Protein AF-A0A2S8PLJ9-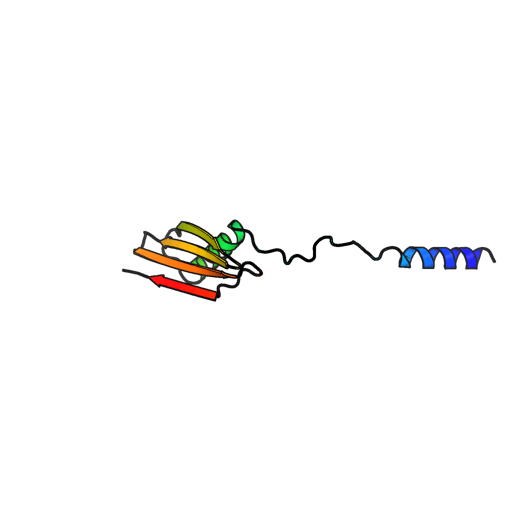F1 (afdb_monomer)

Radius of gyration: 24.96 Å; Cα contacts (8 Å, |Δi|>4): 133; chains: 1; bounding box: 32×28×82 Å

Structure (mmCIF, N/CA/C/O backbone):
data_AF-A0A2S8PLJ9-F1
#
_entry.id   AF-A0A2S8PLJ9-F1
#
loop_
_atom_site.group_PDB
_atom_site.id
_atom_site.type_symbol
_atom_site.label_atom_id
_atom_site.label_alt_id
_atom_site.label_comp_id
_atom_site.label_asym_id
_atom_site.label_entity_id
_atom_site.label_seq_id
_atom_site.pdbx_PDB_ins_code
_atom_site.Cartn_x
_atom_site.Cartn_y
_atom_site.Cartn_z
_atom_site.occupancy
_atom_site.B_iso_or_equiv
_atom_site.auth_seq_id
_atom_site.auth_comp_id
_atom_site.auth_asym_id
_atom_site.auth_atom_id
_atom_site.pdbx_PDB_model_num
ATOM 1 N N . MET A 1 1 ? -13.911 15.474 66.927 1.00 56.31 1 MET A N 1
ATOM 2 C CA . MET A 1 1 ? -14.905 15.416 65.829 1.00 56.31 1 MET A CA 1
ATOM 3 C C . MET A 1 1 ? -14.373 16.020 64.526 1.00 56.31 1 MET A C 1
ATOM 5 O O . MET A 1 1 ? -14.424 15.336 63.517 1.00 56.31 1 MET A O 1
ATOM 9 N N . ILE A 1 2 ? -13.756 17.212 64.544 1.00 59.31 2 ILE A N 1
ATOM 10 C CA . ILE A 1 2 ? -13.204 17.892 63.345 1.00 59.31 2 ILE A CA 1
ATOM 11 C C . ILE A 1 2 ? -12.141 17.060 62.589 1.00 59.31 2 ILE A C 1
ATOM 13 O O . ILE A 1 2 ? -12.158 17.014 61.364 1.00 59.31 2 ILE A O 1
ATOM 17 N N . LYS A 1 3 ? -11.258 16.340 63.302 1.00 54.84 3 LYS A N 1
ATOM 18 C CA . LYS A 1 3 ? -10.219 15.478 62.692 1.00 54.84 3 LYS A CA 1
ATOM 19 C C . LYS A 1 3 ? -10.789 14.357 61.810 1.00 54.84 3 LYS A C 1
ATOM 21 O O . LYS A 1 3 ? -10.256 14.107 60.739 1.00 54.84 3 LYS A O 1
ATOM 26 N N . TYR A 1 4 ? -11.880 13.718 62.237 1.00 61.19 4 TYR A N 1
ATOM 27 C CA . TYR A 1 4 ? -12.520 12.641 61.472 1.00 61.19 4 TYR A CA 1
ATOM 28 C C . TYR A 1 4 ? -13.339 13.180 60.292 1.00 61.19 4 TYR A C 1
ATOM 30 O O . TYR A 1 4 ? -13.389 12.545 59.244 1.00 61.19 4 TYR A O 1
ATOM 38 N N . ALA A 1 5 ? -13.906 14.384 60.430 1.00 60.12 5 ALA A N 1
ATOM 39 C CA . ALA A 1 5 ? -14.602 15.068 59.342 1.00 60.12 5 ALA A CA 1
ATOM 40 C C . ALA A 1 5 ? -13.652 15.436 58.187 1.00 60.12 5 ALA A C 1
ATOM 42 O O . ALA A 1 5 ? -14.007 15.269 57.025 1.00 60.12 5 ALA A O 1
ATOM 43 N N . MET A 1 6 ? -12.423 15.864 58.498 1.00 61.34 6 MET A N 1
ATOM 44 C CA . MET A 1 6 ? -11.416 16.176 57.476 1.00 61.34 6 MET A CA 1
ATOM 45 C C . MET A 1 6 ? -10.936 14.923 56.722 1.00 61.34 6 MET A C 1
ATOM 47 O O . MET A 1 6 ? -10.751 14.973 55.510 1.00 61.34 6 MET A O 1
ATOM 51 N N . ILE A 1 7 ? -10.792 13.789 57.419 1.00 64.06 7 ILE A N 1
ATOM 52 C CA . ILE A 1 7 ? -10.389 12.506 56.812 1.00 64.06 7 ILE A CA 1
ATOM 53 C C . ILE A 1 7 ? -11.471 11.981 55.857 1.00 64.06 7 ILE A C 1
ATOM 55 O O . ILE A 1 7 ? -11.148 11.516 54.767 1.00 64.06 7 ILE A O 1
ATOM 59 N N . MET A 1 8 ? -12.751 12.107 56.222 1.00 62.00 8 MET A N 1
ATOM 60 C CA . MET A 1 8 ? -13.859 11.712 55.341 1.00 62.00 8 MET A CA 1
ATOM 61 C C . MET A 1 8 ? -13.947 12.595 54.087 1.00 62.00 8 MET A C 1
ATOM 63 O O . MET A 1 8 ? -14.200 12.079 53.003 1.00 62.00 8 MET A O 1
ATOM 67 N N . LEU A 1 9 ? -13.669 13.898 54.207 1.00 62.66 9 LEU A N 1
ATOM 68 C CA . LEU A 1 9 ? -13.672 14.830 53.074 1.00 62.66 9 LEU A CA 1
ATOM 69 C C . LEU A 1 9 ? -12.571 14.505 52.044 1.00 62.66 9 LEU A C 1
ATOM 71 O O . LEU A 1 9 ? -12.813 14.564 50.839 1.00 62.66 9 LEU A O 1
ATOM 75 N N . LEU A 1 10 ? -11.388 14.094 52.512 1.00 61.03 10 LEU A N 1
ATOM 76 C CA . LEU A 1 10 ? -10.269 13.659 51.665 1.00 61.03 10 LEU A CA 1
ATOM 77 C C . LEU A 1 10 ? -10.529 12.322 50.949 1.00 61.03 10 LEU A C 1
ATOM 79 O O . LEU A 1 10 ? -10.030 12.124 49.845 1.00 61.03 10 LEU A O 1
ATOM 83 N N . LEU A 1 11 ? -11.327 11.419 51.532 1.00 59.97 11 LEU A N 1
ATOM 84 C CA . LEU A 1 11 ? -11.711 10.167 50.865 1.00 59.97 11 LEU A CA 1
ATOM 85 C C . LEU A 1 11 ? -12.721 10.391 49.730 1.00 59.97 11 LEU A C 1
ATOM 87 O O . LEU A 1 11 ? -12.699 9.670 48.736 1.00 59.97 11 LEU A O 1
ATOM 91 N N . THR A 1 12 ? -13.599 11.389 49.859 1.00 61.16 12 THR A N 1
ATOM 92 C CA . THR A 1 12 ? -14.651 11.643 48.860 1.00 61.16 12 THR A CA 1
ATOM 93 C C . THR A 1 12 ? -14.139 12.279 47.567 1.00 61.16 12 THR A C 1
ATOM 95 O O . THR A 1 12 ? -14.717 12.040 46.510 1.00 61.16 12 THR A O 1
ATOM 98 N N . THR A 1 13 ? -13.039 13.039 47.605 1.00 61.75 13 THR A N 1
ATOM 99 C CA . THR A 1 13 ? -12.471 13.679 46.403 1.00 61.75 13 THR A CA 1
ATOM 100 C C . THR A 1 13 ? -11.689 12.706 45.518 1.00 61.75 13 THR A C 1
ATOM 102 O O . THR A 1 13 ? -11.633 12.904 44.308 1.00 61.75 13 THR A O 1
ATOM 105 N N . ALA A 1 14 ? -11.152 11.619 46.084 1.00 60.47 14 ALA A N 1
ATOM 106 C CA . ALA A 1 14 ? -10.440 10.578 45.337 1.00 60.47 14 ALA A CA 1
ATOM 107 C C . ALA A 1 14 ? -11.365 9.687 44.483 1.00 60.47 14 ALA A C 1
ATOM 109 O O . ALA A 1 14 ? -10.902 9.032 43.555 1.00 60.47 14 ALA A O 1
ATOM 110 N N . LEU A 1 15 ? -12.672 9.668 44.770 1.00 58.84 15 LEU A N 1
ATOM 111 C CA . LEU A 1 15 ? -13.660 8.887 44.014 1.00 58.84 15 LEU A CA 1
ATOM 112 C C . LEU A 1 15 ? -14.243 9.647 42.810 1.00 58.84 15 LEU A C 1
ATOM 114 O O . LEU A 1 15 ? -14.954 9.054 42.005 1.00 58.84 15 LEU A O 1
ATOM 118 N N . LEU A 1 16 ? -13.949 10.946 42.677 1.00 58.22 16 LEU A N 1
ATOM 119 C CA . LEU A 1 16 ? -14.476 11.810 41.612 1.00 58.22 16 LEU A CA 1
ATOM 120 C C . LEU A 1 16 ? -13.496 12.014 40.443 1.00 58.22 16 LEU A C 1
ATOM 122 O O . LEU A 1 16 ? -13.858 12.654 39.462 1.00 58.22 16 LEU A O 1
ATOM 126 N N . SER A 1 17 ? -12.279 11.460 40.496 1.00 59.91 17 SER A N 1
ATOM 127 C CA . SER A 1 17 ? -11.281 11.575 39.417 1.00 59.91 17 SER A CA 1
ATOM 128 C C . SER A 1 17 ? -11.401 10.483 38.342 1.00 59.91 17 SER A C 1
ATOM 130 O O . SER A 1 17 ? -10.415 10.145 37.694 1.00 59.91 17 SER A O 1
ATOM 132 N N . GLY A 1 18 ? -12.583 9.885 38.177 1.00 62.03 18 GLY A N 1
ATOM 133 C CA . GLY A 1 18 ? -12.800 8.736 37.299 1.00 62.03 18 GLY A CA 1
ATOM 134 C C . GLY A 1 18 ? -13.941 8.957 36.318 1.00 62.03 18 GLY A C 1
ATOM 135 O O . GLY A 1 18 ? -15.040 8.481 36.566 1.00 62.03 18 GLY A O 1
ATOM 136 N N . CYS A 1 19 ? -13.672 9.675 35.229 1.00 60.59 19 CYS A N 1
ATOM 137 C CA . CYS A 1 19 ? -14.251 9.471 33.895 1.00 60.59 19 CYS A CA 1
ATOM 138 C C . CYS A 1 19 ? -13.674 10.552 32.977 1.00 60.59 19 CYS A C 1
ATOM 140 O O . CYS A 1 19 ? -14.285 11.600 32.775 1.00 60.59 19 CYS A O 1
ATOM 142 N N . GLU A 1 20 ? -12.494 10.304 32.408 1.00 59.22 20 GLU A N 1
ATOM 143 C CA . GLU A 1 20 ? -12.215 10.897 31.104 1.00 59.22 20 GLU A CA 1
ATOM 144 C C . GLU A 1 20 ? -13.170 10.202 30.135 1.00 59.22 20 GLU A C 1
ATOM 146 O O . GLU A 1 20 ? -13.030 9.019 29.826 1.00 59.22 20 GLU A O 1
ATOM 151 N N . HIS A 1 21 ? -14.236 10.910 29.773 1.00 51.84 21 HIS A N 1
ATOM 152 C CA . HIS A 1 21 ? -15.128 10.509 28.704 1.00 51.84 21 HIS A CA 1
ATOM 153 C C . HIS A 1 21 ? -14.292 10.542 27.425 1.00 51.84 21 HIS A C 1
ATOM 155 O O . HIS A 1 21 ? -14.111 11.599 26.829 1.00 51.84 21 HIS A O 1
ATOM 161 N N . SER A 1 22 ? -13.705 9.406 27.048 1.00 57.69 22 SER A N 1
ATOM 162 C CA . SER A 1 22 ? -13.200 9.221 25.695 1.00 57.69 22 SER A CA 1
ATOM 163 C C . SER A 1 22 ? -14.425 9.222 24.788 1.00 57.69 22 SER A C 1
ATOM 165 O O . SER A 1 22 ? -15.102 8.202 24.632 1.00 57.69 22 SER A O 1
ATOM 167 N N . GLU A 1 23 ? -14.763 10.411 24.302 1.00 54.66 23 GLU A N 1
ATOM 168 C CA . GLU A 1 23 ? -15.662 10.606 23.178 1.00 54.66 23 GLU A CA 1
ATOM 169 C C . GLU A 1 23 ? -15.236 9.671 22.031 1.00 54.66 23 GLU A C 1
ATOM 171 O O . GLU A 1 23 ? -14.050 9.465 21.777 1.00 54.66 23 GLU A O 1
ATOM 176 N N . ASP A 1 24 ? -16.237 9.088 21.373 1.00 47.12 24 ASP A N 1
ATOM 177 C CA . ASP A 1 24 ? -16.156 8.284 20.152 1.00 47.12 24 ASP A CA 1
ATOM 178 C C . ASP A 1 24 ? -15.615 6.849 20.250 1.00 47.12 24 ASP A C 1
ATOM 180 O O . ASP A 1 24 ? -14.506 6.498 19.859 1.00 47.12 24 ASP A O 1
ATOM 184 N N . THR A 1 25 ? -16.532 5.937 20.585 1.00 49.72 25 THR A N 1
ATOM 185 C CA . THR A 1 25 ? -16.471 4.518 20.192 1.00 49.72 25 THR A CA 1
ATOM 186 C C . THR A 1 25 ? -16.768 4.356 18.689 1.00 49.72 25 THR A C 1
ATOM 188 O O . THR A 1 25 ? -17.694 3.651 18.288 1.00 49.72 25 THR A O 1
ATOM 191 N N . LYS A 1 26 ? -15.997 5.022 17.826 1.00 56.81 26 LYS A N 1
ATOM 192 C CA . LYS A 1 26 ? -15.747 4.525 16.469 1.00 56.81 26 LYS A CA 1
ATOM 193 C C . LYS A 1 26 ? -14.342 3.937 16.489 1.00 56.81 26 LYS A C 1
ATOM 195 O O . LYS A 1 26 ? -13.436 4.633 16.941 1.00 56.81 26 LYS A O 1
ATOM 200 N N . PRO A 1 27 ? -14.127 2.684 16.047 1.00 61.91 27 PRO A N 1
ATOM 201 C CA . PRO A 1 27 ? -12.764 2.216 15.852 1.00 61.91 27 PRO A CA 1
ATOM 202 C C . PRO A 1 27 ? -12.082 3.209 14.912 1.00 61.91 27 PRO A C 1
ATOM 204 O O . PRO A 1 27 ? -12.607 3.499 13.835 1.00 61.91 27 PRO A O 1
ATOM 207 N N . ALA A 1 28 ? -10.981 3.802 15.372 1.00 77.94 28 ALA A N 1
ATOM 208 C CA . ALA A 1 28 ? -10.176 4.676 14.543 1.00 77.94 28 ALA A CA 1
ATOM 209 C C . ALA A 1 28 ? -9.668 3.828 13.373 1.00 77.94 28 ALA A C 1
ATOM 211 O O . ALA A 1 28 ? -8.810 2.969 13.566 1.00 77.94 28 ALA A O 1
ATOM 212 N N . ILE A 1 29 ? -10.265 4.009 12.193 1.00 91.00 29 ILE A N 1
ATOM 213 C CA . ILE A 1 29 ? -9.731 3.422 10.969 1.00 91.00 29 ILE A CA 1
ATOM 214 C C . ILE A 1 29 ? -8.423 4.136 10.637 1.00 91.00 29 ILE A C 1
ATOM 216 O O . ILE A 1 29 ? -8.259 5.324 10.935 1.00 91.00 29 ILE A O 1
ATOM 220 N N . ILE A 1 30 ? -7.482 3.412 10.053 1.00 95.75 30 ILE A N 1
ATOM 221 C CA . 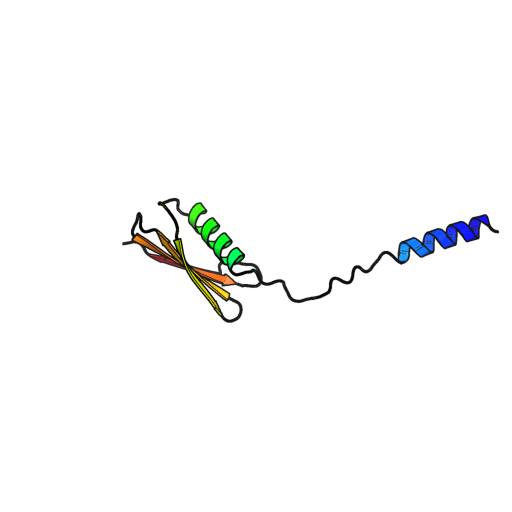ILE A 1 30 ? -6.207 3.973 9.631 1.00 95.75 30 ILE A CA 1
ATOM 222 C C . ILE A 1 30 ? -6.430 5.029 8.544 1.00 95.75 30 ILE A C 1
ATOM 224 O O . ILE A 1 30 ? -7.382 4.945 7.770 1.00 95.75 30 ILE A O 1
ATOM 228 N N . SER A 1 31 ? -5.540 6.012 8.465 1.00 96.44 31 SER A N 1
ATOM 229 C CA . SER A 1 31 ? -5.533 6.975 7.366 1.00 96.44 31 SER A CA 1
ATOM 230 C C . SER A 1 31 ? -4.936 6.378 6.085 1.00 96.44 31 SER A C 1
ATOM 232 O O . SER A 1 31 ? -4.260 5.345 6.105 1.00 96.44 31 SER A O 1
ATOM 234 N N . GLU A 1 32 ? -5.129 7.070 4.960 1.00 97.44 32 GLU A N 1
ATOM 235 C CA . GLU A 1 32 ? -4.502 6.716 3.682 1.00 97.44 32 GLU A CA 1
ATOM 236 C C . GLU A 1 32 ? -2.968 6.684 3.798 1.00 97.44 32 GLU A C 1
ATOM 238 O O . GLU A 1 32 ? -2.312 5.756 3.323 1.00 97.44 32 GLU A O 1
ATOM 243 N N . GLU A 1 33 ? -2.387 7.653 4.510 1.00 98.06 33 GLU A N 1
ATOM 244 C CA . GLU A 1 33 ? -0.945 7.731 4.750 1.00 98.06 33 GLU A CA 1
ATOM 245 C C . GLU A 1 33 ? -0.447 6.551 5.586 1.00 98.06 33 GLU A C 1
ATOM 247 O O . GLU A 1 33 ? 0.631 6.019 5.320 1.00 98.06 33 GLU A O 1
ATOM 252 N N . GLN A 1 34 ? -1.229 6.108 6.575 1.00 98.19 34 GLN A N 1
ATOM 253 C CA . GLN A 1 34 ? -0.899 4.918 7.358 1.00 98.19 34 GLN A CA 1
ATOM 254 C C . GLN A 1 34 ? -0.949 3.653 6.491 1.00 98.19 34 GLN A C 1
ATOM 256 O O . GLN A 1 34 ? -0.030 2.838 6.569 1.00 98.19 34 GLN A O 1
ATOM 261 N N . ALA A 1 35 ? -1.951 3.507 5.616 1.00 98.38 35 ALA A N 1
ATOM 262 C CA . ALA A 1 35 ? -2.024 2.387 4.673 1.00 98.38 35 ALA A CA 1
ATOM 263 C C . ALA A 1 35 ? -0.807 2.352 3.728 1.00 98.38 35 ALA A C 1
ATOM 265 O O . ALA A 1 35 ? -0.202 1.297 3.522 1.00 98.38 35 ALA A O 1
ATOM 266 N N . VAL A 1 36 ? -0.394 3.516 3.213 1.00 98.56 36 VAL A N 1
ATOM 267 C CA . VAL A 1 36 ? 0.824 3.662 2.403 1.00 98.56 36 VAL A CA 1
ATOM 268 C C . VAL A 1 36 ? 2.069 3.247 3.183 1.00 98.56 36 VAL A C 1
ATOM 270 O O . VAL A 1 36 ? 2.860 2.448 2.681 1.00 98.56 36 VAL A O 1
ATOM 273 N N . GLN A 1 37 ? 2.242 3.744 4.409 1.00 98.31 37 GLN A N 1
ATOM 274 C CA . GLN A 1 37 ? 3.404 3.418 5.240 1.00 98.31 37 GLN A CA 1
ATOM 275 C C . GLN A 1 37 ? 3.493 1.922 5.544 1.00 98.31 37 GLN A C 1
ATOM 277 O O . GLN A 1 37 ? 4.582 1.354 5.490 1.00 98.31 37 GLN A O 1
ATOM 282 N N . ILE A 1 38 ? 2.361 1.274 5.833 1.00 98.25 38 ILE A N 1
ATOM 283 C CA . ILE A 1 38 ? 2.309 -0.172 6.073 1.00 98.25 38 ILE A CA 1
ATOM 284 C C . ILE A 1 38 ? 2.802 -0.931 4.840 1.00 98.25 38 ILE A C 1
ATOM 286 O O . ILE A 1 38 ? 3.641 -1.822 4.968 1.00 98.25 38 ILE A O 1
ATOM 290 N N . VAL A 1 39 ? 2.337 -0.557 3.646 1.00 98.06 39 VAL A N 1
ATOM 291 C CA . VAL A 1 39 ? 2.758 -1.201 2.393 1.00 98.06 39 VAL A CA 1
ATOM 292 C C . VAL A 1 39 ? 4.226 -0.949 2.084 1.00 98.06 39 VAL A C 1
ATOM 294 O O . VAL A 1 39 ? 4.941 -1.892 1.755 1.00 98.06 39 VAL A O 1
ATOM 297 N N . GLN A 1 40 ? 4.709 0.282 2.249 1.00 97.00 40 GLN A N 1
ATOM 298 C CA . GLN A 1 40 ? 6.125 0.603 2.068 1.00 97.00 40 GLN A CA 1
ATOM 299 C C . GLN A 1 40 ? 7.005 -0.240 2.995 1.00 97.00 40 GLN A C 1
ATOM 301 O O . GLN A 1 40 ? 7.939 -0.892 2.535 1.00 97.00 40 GLN A O 1
ATOM 306 N N . GLN A 1 41 ? 6.668 -0.301 4.285 1.00 96.69 41 GLN A N 1
ATOM 307 C CA . GLN A 1 41 ? 7.412 -1.097 5.262 1.00 96.69 41 GLN A CA 1
ATOM 308 C C . GLN A 1 41 ? 7.345 -2.599 4.975 1.00 96.69 41 GLN A C 1
ATOM 310 O O . GLN A 1 41 ? 8.331 -3.309 5.191 1.00 96.69 41 GLN A O 1
ATOM 315 N N . TYR A 1 42 ? 6.191 -3.095 4.525 1.00 96.38 42 TYR A N 1
ATOM 316 C CA . TYR A 1 42 ? 6.018 -4.492 4.140 1.00 96.38 42 TYR A CA 1
ATOM 317 C C . TYR A 1 42 ? 6.931 -4.840 2.962 1.00 96.38 42 TYR A C 1
ATOM 319 O O . TYR A 1 42 ? 7.731 -5.772 3.052 1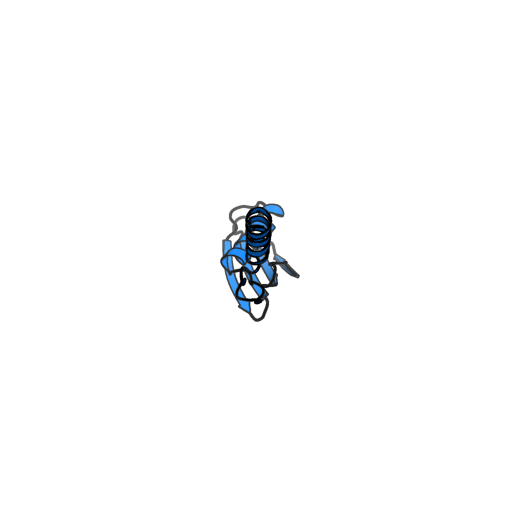.00 96.38 42 TYR A O 1
ATOM 327 N N . GLU A 1 43 ? 6.883 -4.050 1.894 1.00 95.19 43 GLU A N 1
ATOM 328 C CA . GLU A 1 43 ? 7.666 -4.304 0.691 1.00 95.19 43 GLU A CA 1
ATOM 329 C C . GLU A 1 43 ? 9.164 -4.108 0.914 1.00 95.19 43 GLU A C 1
ATOM 331 O O . GLU A 1 43 ? 9.947 -4.957 0.512 1.00 95.19 43 GLU A O 1
ATOM 336 N N . GLU A 1 44 ? 9.597 -3.070 1.630 1.00 92.12 44 GLU A N 1
ATOM 337 C CA . GLU A 1 44 ? 11.017 -2.854 1.954 1.00 92.12 44 GLU A CA 1
ATOM 338 C C . GLU A 1 44 ? 11.619 -3.940 2.862 1.00 92.12 44 GLU A C 1
ATOM 340 O O . GLU A 1 44 ? 12.836 -4.180 2.847 1.00 92.12 44 GLU A O 1
ATOM 345 N N . ARG A 1 45 ? 10.786 -4.604 3.676 1.00 92.31 45 ARG A N 1
ATOM 346 C CA . ARG A 1 45 ? 11.210 -5.739 4.507 1.00 92.31 45 ARG A CA 1
ATOM 347 C C . ARG A 1 45 ? 11.410 -6.998 3.673 1.00 92.31 45 ARG A C 1
ATOM 349 O O . ARG A 1 45 ? 12.363 -7.732 3.927 1.00 92.31 45 ARG A O 1
ATOM 356 N N . ASN A 1 46 ? 10.514 -7.248 2.724 1.00 86.75 46 ASN A N 1
ATOM 357 C CA . ASN A 1 46 ? 10.537 -8.455 1.903 1.00 86.75 46 ASN A CA 1
ATOM 358 C C . ASN A 1 46 ? 11.484 -8.323 0.704 1.00 86.75 46 ASN A C 1
ATOM 360 O O . ASN A 1 46 ? 12.031 -9.323 0.243 1.00 86.75 46 ASN A O 1
ATOM 364 N N . ASN A 1 47 ? 11.707 -7.099 0.220 1.00 79.88 47 ASN A N 1
ATOM 365 C CA . ASN A 1 47 ? 12.440 -6.844 -1.004 1.00 79.88 47 ASN A CA 1
ATOM 366 C C . ASN A 1 47 ? 13.081 -5.436 -1.017 1.00 79.88 47 ASN A C 1
ATOM 368 O O . ASN A 1 47 ? 12.455 -4.426 -0.705 1.00 79.88 47 ASN A O 1
ATOM 372 N N . ARG A 1 48 ? 14.360 -5.344 -1.401 1.00 74.94 48 ARG A N 1
ATOM 373 C CA . ARG A 1 48 ? 15.135 -4.085 -1.410 1.00 74.94 48 ARG A CA 1
ATOM 374 C C . ARG A 1 48 ? 15.602 -3.658 -2.803 1.00 74.94 48 ARG A C 1
ATOM 376 O O . ARG A 1 48 ? 16.617 -2.973 -2.928 1.00 74.94 48 ARG A O 1
ATOM 383 N N . PHE A 1 49 ? 14.892 -4.051 -3.859 1.00 79.88 49 PHE A N 1
ATOM 384 C CA . PHE A 1 49 ? 15.243 -3.630 -5.215 1.00 79.88 49 PHE A CA 1
ATOM 385 C C . PHE A 1 49 ? 14.783 -2.196 -5.509 1.00 79.88 49 PHE A C 1
ATOM 387 O O . PHE A 1 49 ? 13.616 -1.932 -5.781 1.00 79.88 49 PHE A O 1
ATOM 394 N N . GLY A 1 50 ? 15.730 -1.259 -5.480 1.00 86.75 50 GLY A N 1
ATOM 395 C CA . GLY A 1 50 ? 15.531 0.114 -5.950 1.00 86.75 50 GLY A CA 1
ATOM 396 C C . GLY A 1 50 ? 14.460 0.910 -5.197 1.00 86.75 50 GLY A C 1
ATOM 397 O O . GLY A 1 50 ? 14.116 0.615 -4.054 1.00 86.75 50 GLY A O 1
ATOM 398 N N . GLU A 1 51 ? 13.972 1.970 -5.837 1.00 93.38 51 GLU A N 1
ATOM 399 C CA . GLU A 1 51 ? 12.950 2.867 -5.290 1.00 93.38 51 GLU A CA 1
ATOM 400 C C . GLU A 1 51 ? 11.552 2.258 -5.471 1.00 93.38 51 GLU A C 1
ATOM 402 O O . GLU A 1 51 ? 11.171 1.905 -6.591 1.00 93.38 51 GLU A O 1
ATOM 407 N N . LEU A 1 52 ? 10.786 2.168 -4.381 1.00 95.94 52 LEU A N 1
ATOM 408 C CA . LEU A 1 52 ? 9.367 1.820 -4.418 1.00 95.94 52 LEU A CA 1
ATOM 409 C C . LEU A 1 52 ? 8.527 3.081 -4.602 1.00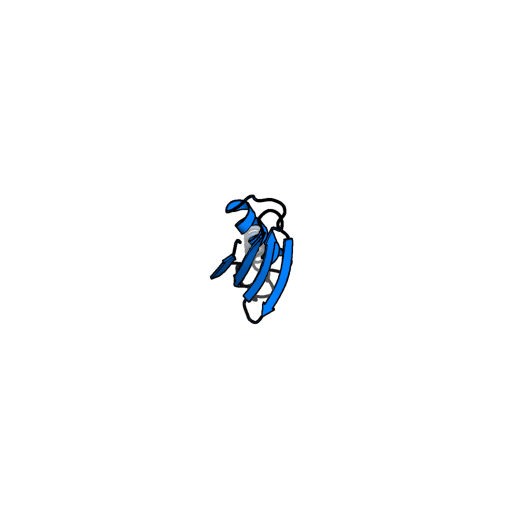 95.94 52 LEU A C 1
ATOM 411 O O . LEU A 1 52 ? 8.690 4.051 -3.862 1.00 95.94 52 LEU A O 1
ATOM 415 N N . LYS A 1 53 ? 7.600 3.054 -5.558 1.00 97.31 53 LYS A N 1
ATOM 416 C CA . LYS A 1 53 ? 6.656 4.147 -5.809 1.00 97.31 53 LYS A CA 1
ATOM 417 C C . LYS A 1 53 ? 5.238 3.671 -5.600 1.00 97.31 53 LYS A C 1
ATOM 419 O O . LYS A 1 53 ? 4.835 2.669 -6.179 1.00 97.31 53 LYS A O 1
ATOM 424 N N . ILE A 1 54 ? 4.478 4.419 -4.809 1.00 98.31 54 ILE A N 1
ATOM 425 C CA . ILE A 1 54 ? 3.030 4.243 -4.733 1.00 98.31 54 ILE A CA 1
ATOM 426 C C . ILE A 1 54 ? 2.418 4.879 -5.978 1.00 98.31 54 ILE A C 1
ATOM 428 O O . ILE A 1 54 ? 2.688 6.038 -6.286 1.00 98.31 54 ILE A O 1
ATOM 432 N N . VAL A 1 55 ? 1.624 4.097 -6.700 1.00 98.19 55 VAL A N 1
ATOM 433 C CA . VAL A 1 55 ? 0.965 4.500 -7.946 1.00 98.19 55 VAL A CA 1
ATOM 434 C C . VAL A 1 55 ? -0.463 4.958 -7.674 1.00 98.19 55 VAL A C 1
ATOM 436 O O . VAL A 1 55 ? -0.922 5.923 -8.279 1.00 98.19 55 VAL A O 1
ATOM 439 N N . ALA A 1 56 ? -1.165 4.275 -6.768 1.00 98.38 56 ALA A N 1
ATOM 440 C CA . ALA A 1 56 ? -2.543 4.592 -6.422 1.00 98.38 56 ALA A CA 1
ATOM 441 C C . ALA A 1 56 ? -2.890 4.104 -5.016 1.00 98.38 56 A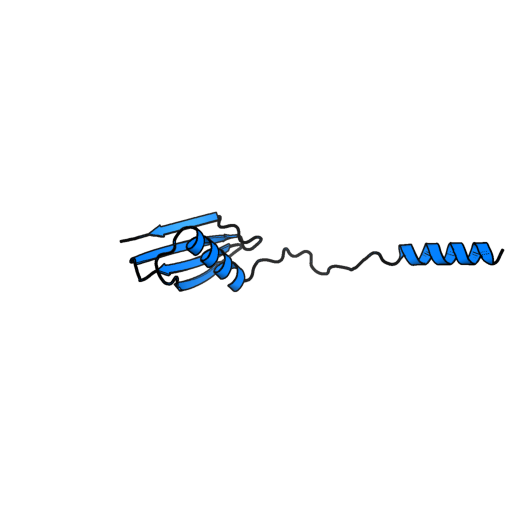LA A C 1
ATOM 443 O O . ALA A 1 56 ? -2.386 3.069 -4.568 1.00 98.38 56 ALA A O 1
ATOM 444 N N . VAL A 1 57 ? -3.806 4.824 -4.374 1.00 98.56 57 VAL A N 1
ATOM 445 C CA . VAL A 1 57 ? -4.483 4.389 -3.157 1.00 98.56 57 VAL A CA 1
ATOM 446 C C . VAL A 1 57 ? -5.981 4.586 -3.351 1.00 98.56 57 VAL A C 1
ATOM 448 O O . VAL A 1 57 ? -6.430 5.648 -3.771 1.00 98.56 57 VAL A O 1
ATOM 451 N N . GLU A 1 58 ? -6.753 3.537 -3.095 1.00 98.44 58 GLU A N 1
ATOM 452 C CA . GLU A 1 58 ? -8.211 3.539 -3.192 1.00 98.44 58 GLU A CA 1
ATOM 453 C C . GLU A 1 58 ? -8.778 3.066 -1.848 1.00 98.44 58 GLU A C 1
ATOM 455 O O . GLU A 1 58 ? -8.365 2.024 -1.341 1.00 98.44 58 GLU A O 1
ATOM 460 N N . HIS A 1 59 ? -9.734 3.800 -1.274 1.00 97.81 59 HIS A N 1
ATOM 461 C CA . HIS A 1 59 ? -10.504 3.349 -0.109 1.00 97.81 59 HIS A CA 1
ATOM 462 C C . HIS A 1 59 ? -11.912 2.980 -0.562 1.00 97.81 59 HIS A C 1
ATOM 464 O O . HIS A 1 59 ? -12.609 3.780 -1.187 1.00 97.81 59 HIS A O 1
ATOM 470 N N . THR A 1 60 ? -12.330 1.740 -0.326 1.00 95.75 60 THR A N 1
ATOM 471 C CA . THR A 1 60 ? -13.665 1.265 -0.704 1.00 95.75 60 THR A CA 1
ATOM 472 C C . THR A 1 60 ? -14.186 0.302 0.350 1.00 95.75 60 THR A C 1
ATOM 474 O O . THR A 1 60 ? -13.584 -0.734 0.622 1.00 95.75 60 THR A O 1
ATOM 477 N N . GLY A 1 61 ? -15.336 0.633 0.939 1.00 94.12 61 GLY A N 1
ATOM 478 C CA . GLY A 1 61 ? -15.876 -0.128 2.062 1.00 94.12 61 GLY A CA 1
ATOM 479 C C . GLY A 1 61 ? -14.940 -0.053 3.267 1.00 94.12 61 GLY A C 1
ATOM 480 O O . GLY A 1 61 ? -14.593 1.041 3.695 1.00 94.12 61 GLY A O 1
ATOM 481 N N . HIS A 1 62 ? -14.544 -1.214 3.787 1.00 96.44 62 HIS A N 1
ATOM 482 C CA . HIS A 1 62 ? -13.659 -1.344 4.951 1.00 96.44 62 HIS A CA 1
ATOM 483 C C . HIS A 1 62 ? -12.201 -1.622 4.569 1.00 96.44 62 HIS A C 1
ATOM 485 O O . HIS A 1 62 ? -11.451 -2.199 5.352 1.00 96.44 62 HIS A O 1
ATOM 491 N N . GLN A 1 63 ? -11.808 -1.299 3.332 1.00 98.19 63 GLN A N 1
ATOM 492 C CA . GLN A 1 63 ? -10.518 -1.713 2.794 1.00 98.19 63 GLN A CA 1
ATOM 493 C C . GLN A 1 63 ? -9.798 -0.608 2.032 1.00 98.19 63 GLN A C 1
ATOM 495 O O . GLN A 1 63 ? -10.394 0.120 1.234 1.00 98.19 63 GLN A O 1
ATOM 500 N N . TYR A 1 64 ? -8.486 -0.552 2.241 1.00 98.56 64 TYR A N 1
ATOM 501 C CA . TYR A 1 64 ? -7.551 0.185 1.402 1.00 98.56 64 TYR A CA 1
ATOM 502 C C . TYR A 1 64 ? -6.926 -0.749 0.373 1.00 98.56 64 TYR A C 1
ATOM 504 O O . TYR A 1 64 ? -6.441 -1.827 0.708 1.00 98.56 64 TYR A O 1
ATOM 512 N N . LYS A 1 65 ? -6.878 -0.305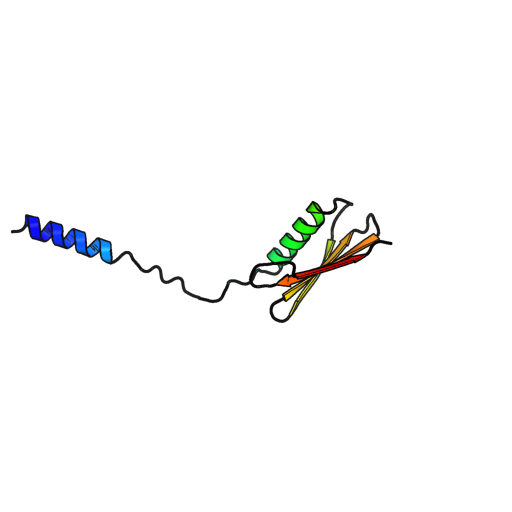 -0.878 1.00 98.75 65 LYS A N 1
ATOM 513 C CA . LYS A 1 65 ? -6.120 -0.929 -1.957 1.00 98.75 65 LYS A CA 1
ATOM 514 C C . LYS A 1 65 ? -4.971 -0.008 -2.334 1.00 98.75 65 LYS A C 1
ATOM 516 O O . LYS A 1 65 ? -5.192 1.088 -2.840 1.00 98.75 65 LYS A O 1
ATOM 521 N N . VAL A 1 66 ? -3.747 -0.467 -2.111 1.00 98.81 66 VAL A N 1
ATOM 522 C CA . VAL A 1 66 ? -2.525 0.292 -2.392 1.00 98.81 66 VAL A CA 1
ATOM 523 C C . VAL A 1 66 ? -1.775 -0.396 -3.523 1.00 98.81 66 VAL A C 1
ATOM 525 O O . VAL A 1 66 ? -1.376 -1.554 -3.398 1.00 98.81 66 VAL A O 1
ATOM 528 N N . THR A 1 67 ? -1.582 0.321 -4.625 1.00 98.69 67 THR A N 1
ATOM 529 C CA . THR A 1 67 ? -0.856 -0.155 -5.810 1.00 98.69 67 THR A CA 1
ATOM 530 C C . THR A 1 67 ? 0.522 0.485 -5.850 1.00 98.69 67 THR A C 1
ATOM 532 O O . THR A 1 67 ? 0.645 1.693 -5.641 1.00 98.69 67 THR A O 1
ATOM 535 N N . TRP A 1 68 ? 1.557 -0.297 -6.142 1.00 98.19 68 TRP A N 1
ATOM 536 C CA . TRP A 1 68 ? 2.940 0.172 -6.157 1.00 98.19 68 TRP A CA 1
ATOM 537 C C . TRP A 1 68 ? 3.752 -0.436 -7.304 1.00 98.19 68 TRP A C 1
ATOM 539 O O . TRP A 1 68 ? 3.385 -1.460 -7.880 1.00 98.19 68 TRP A O 1
ATOM 549 N N . GLU A 1 69 ? 4.874 0.204 -7.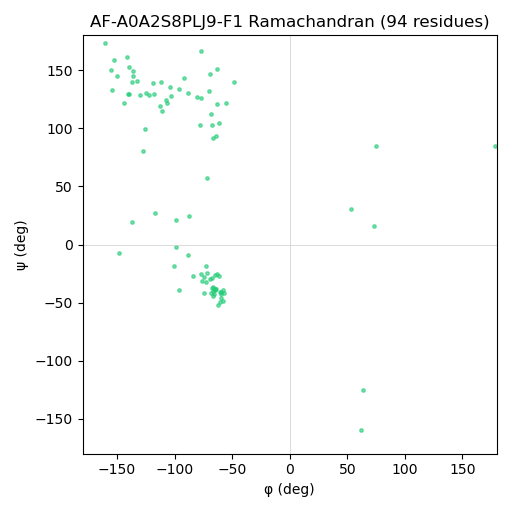626 1.00 97.38 69 GLU A N 1
ATOM 550 C CA . GLU A 1 69 ? 5.837 -0.260 -8.625 1.00 97.38 69 GLU A CA 1
ATOM 551 C C . GLU A 1 69 ? 7.291 -0.039 -8.177 1.00 97.38 69 GLU A C 1
ATOM 553 O O . GLU A 1 69 ? 7.604 0.894 -7.432 1.00 97.38 69 GLU A O 1
ATOM 558 N N . ARG A 1 70 ? 8.195 -0.875 -8.690 1.00 96.19 70 ARG A N 1
ATOM 559 C CA . ARG A 1 70 ? 9.652 -0.717 -8.658 1.00 96.19 70 ARG A CA 1
ATOM 560 C C . ARG A 1 70 ? 10.171 -0.814 -10.088 1.00 96.19 70 ARG A C 1
ATOM 562 O O . ARG A 1 70 ? 10.376 -1.889 -10.652 1.00 96.19 70 ARG A O 1
ATOM 569 N N . LYS A 1 71 ? 10.421 0.346 -10.700 1.00 94.06 71 LYS A N 1
ATOM 570 C CA . LYS A 1 71 ? 10.885 0.405 -12.099 1.00 94.06 71 LYS A CA 1
ATOM 571 C C . LYS A 1 71 ? 12.246 -0.258 -12.312 1.00 94.06 71 LYS A C 1
ATOM 573 O O . LYS A 1 71 ? 12.530 -0.691 -13.421 1.00 94.06 71 LYS A O 1
ATOM 578 N N . SER A 1 72 ? 13.078 -0.341 -11.273 1.00 94.19 72 SER A N 1
ATOM 579 C CA . SER A 1 72 ? 14.434 -0.904 -11.343 1.00 94.19 72 SER A CA 1
ATOM 580 C C . SER A 1 72 ? 14.487 -2.373 -11.757 1.00 94.19 72 SER A C 1
ATOM 582 O O . SER A 1 72 ? 15.504 -2.808 -12.287 1.00 94.19 72 SER A O 1
ATOM 584 N N . ASN A 1 73 ? 13.428 -3.134 -11.492 1.00 93.75 73 ASN A N 1
ATOM 585 C CA . ASN A 1 73 ? 13.343 -4.570 -11.757 1.00 93.75 73 ASN A CA 1
ATOM 586 C C . ASN A 1 73 ? 11.986 -4.966 -12.358 1.00 93.75 73 ASN A C 1
ATOM 588 O O . ASN A 1 73 ? 11.616 -6.132 -12.286 1.00 93.75 73 ASN A O 1
ATOM 592 N N . CYS A 1 74 ? 11.252 -4.002 -12.928 1.00 94.69 74 CYS A N 1
ATOM 593 C CA . CYS A 1 74 ? 9.935 -4.220 -13.537 1.00 94.69 74 CYS A CA 1
ATOM 594 C C . CYS A 1 74 ? 8.935 -4.929 -12.606 1.00 94.69 74 CYS A C 1
ATOM 596 O O . CYS A 1 74 ? 8.060 -5.664 -13.063 1.00 94.69 74 CYS A O 1
ATOM 598 N N . GLU A 1 75 ? 9.080 -4.713 -11.301 1.00 95.75 75 GLU A N 1
ATOM 599 C CA . GLU A 1 75 ? 8.217 -5.299 -10.289 1.00 95.75 75 GLU A CA 1
ATOM 600 C C . GLU A 1 75 ? 7.064 -4.346 -9.980 1.00 95.75 75 GLU A C 1
ATOM 602 O O . GLU A 1 75 ? 7.217 -3.122 -9.974 1.00 95.75 75 GLU A O 1
ATOM 607 N N . SER A 1 76 ? 5.886 -4.902 -9.739 1.00 97.06 76 SER A N 1
ATOM 608 C CA . SER A 1 76 ? 4.716 -4.142 -9.312 1.00 97.06 76 SER A CA 1
ATOM 609 C C . SER A 1 76 ? 3.787 -5.017 -8.495 1.00 97.06 76 SER A C 1
ATOM 611 O O . SER A 1 76 ? 3.821 -6.247 -8.591 1.00 97.06 76 SER A O 1
ATOM 613 N N . GLY A 1 77 ? 2.942 -4.380 -7.697 1.00 97.50 77 GLY A N 1
ATOM 614 C CA . GLY A 1 77 ? 2.026 -5.109 -6.849 1.00 97.50 77 GLY A CA 1
ATOM 615 C C . GLY A 1 77 ? 0.846 -4.294 -6.364 1.00 97.50 77 GLY A C 1
ATOM 616 O O . GLY A 1 77 ? 0.712 -3.092 -6.599 1.00 97.50 77 GLY A O 1
ATOM 617 N N . THR A 1 78 ? -0.057 -4.996 -5.698 1.00 98.56 78 THR A N 1
ATOM 618 C CA . THR A 1 78 ? -1.226 -4.436 -5.032 1.00 98.56 78 THR A CA 1
ATOM 619 C C . THR A 1 78 ? -1.424 -5.156 -3.709 1.00 98.56 78 THR A C 1
ATOM 621 O O . THR A 1 78 ? -1.487 -6.387 -3.682 1.00 98.56 78 THR A O 1
ATOM 624 N N . HIS A 1 79 ? -1.570 -4.391 -2.630 1.00 98.62 79 HIS A N 1
ATOM 625 C CA . HIS A 1 79 ? -1.985 -4.909 -1.327 1.00 98.62 79 HIS A CA 1
ATOM 626 C C . HIS A 1 79 ? -3.370 -4.395 -0.967 1.00 98.62 79 HIS A C 1
ATOM 628 O O . HIS A 1 79 ? -3.681 -3.225 -1.194 1.00 98.62 79 HIS A O 1
ATOM 634 N N . ILE A 1 80 ? -4.173 -5.279 -0.380 1.00 98.56 80 ILE A N 1
ATOM 635 C CA . ILE A 1 80 ? -5.471 -4.966 0.2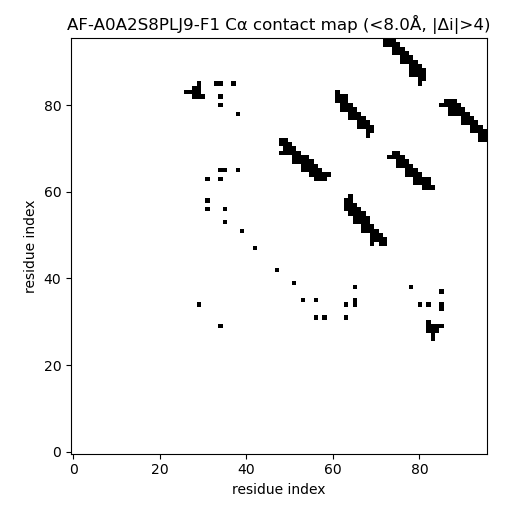12 1.00 98.56 80 ILE A CA 1
ATOM 636 C C . ILE A 1 80 ? -5.327 -5.028 1.728 1.00 98.56 80 ILE A C 1
ATOM 638 O O . ILE A 1 80 ? -4.885 -6.051 2.255 1.00 98.56 80 ILE A O 1
ATOM 642 N N . LEU A 1 81 ? -5.687 -3.944 2.409 1.00 98.50 81 LEU A N 1
ATOM 643 C CA . LEU A 1 81 ? -5.581 -3.772 3.853 1.00 98.50 81 LEU A CA 1
ATOM 644 C C . LEU A 1 81 ? -6.968 -3.554 4.449 1.00 98.50 81 LEU A C 1
ATOM 646 O O . LEU A 1 81 ? -7.747 -2.790 3.886 1.00 98.50 81 LEU A O 1
ATOM 650 N N . GLU A 1 82 ? -7.256 -4.158 5.598 1.00 98.06 82 GLU A N 1
ATOM 651 C CA . GLU A 1 82 ? -8.424 -3.794 6.410 1.00 98.06 82 GLU A CA 1
ATOM 652 C C . GLU A 1 82 ? -8.214 -2.408 7.034 1.00 98.06 82 GLU A C 1
ATOM 654 O O . GLU A 1 82 ? -7.162 -2.129 7.611 1.00 98.06 82 GLU A O 1
ATOM 659 N N . ASP A 1 83 ? -9.206 -1.524 6.946 1.00 97.31 83 ASP A N 1
ATOM 660 C CA . ASP A 1 83 ? -9.080 -0.145 7.429 1.00 97.31 83 ASP A CA 1
ATOM 661 C C . ASP A 1 83 ? -9.073 -0.043 8.960 1.00 97.31 83 ASP A C 1
ATOM 663 O O . ASP A 1 83 ? -8.487 0.879 9.516 1.00 97.31 83 ASP A O 1
ATOM 667 N N . ARG A 1 84 ? -9.652 -1.020 9.661 1.00 96.38 84 ARG A N 1
ATOM 668 C CA . ARG A 1 84 ? -9.741 -1.030 11.128 1.00 96.38 84 ARG A CA 1
ATOM 669 C C . ARG A 1 84 ? -8.393 -1.185 11.841 1.00 96.38 84 ARG A C 1
ATOM 671 O O . ARG A 1 84 ? -8.278 -0.791 12.997 1.00 96.38 84 ARG A O 1
ATOM 678 N N . ASP A 1 85 ? -7.424 -1.847 11.209 1.00 95.25 85 ASP A N 1
ATOM 679 C CA . ASP A 1 85 ? -6.164 -2.262 11.849 1.00 95.25 85 ASP A CA 1
ATOM 680 C C . ASP A 1 85 ? -4.952 -2.286 10.901 1.00 95.25 85 ASP A C 1
ATOM 682 O O . ASP A 1 85 ? -3.821 -2.465 11.357 1.00 95.25 85 ASP A O 1
ATOM 686 N N . GLY A 1 86 ? -5.157 -2.088 9.595 1.00 96.62 86 GLY A N 1
ATOM 687 C CA . GLY A 1 86 ? -4.098 -2.116 8.592 1.00 96.62 86 GLY A CA 1
ATOM 688 C C . GLY A 1 86 ? -3.554 -3.503 8.279 1.00 96.62 86 GLY A C 1
ATOM 689 O O . GLY A 1 86 ? -2.488 -3.620 7.672 1.00 96.62 86 GLY A O 1
ATOM 690 N N . GLN A 1 87 ? -4.257 -4.569 8.667 1.00 97.94 87 GLN A N 1
ATOM 691 C CA . GLN A 1 87 ? -3.879 -5.923 8.294 1.00 97.94 87 GLN A CA 1
ATOM 692 C C . GLN A 1 87 ? -3.950 -6.094 6.774 1.00 97.94 87 GLN A C 1
ATOM 694 O O . GLN A 1 87 ? -5.017 -5.967 6.180 1.00 97.94 87 GLN A O 1
ATOM 699 N N . ILE A 1 88 ? -2.824 -6.456 6.150 1.00 98.06 88 ILE A N 1
ATOM 700 C CA . 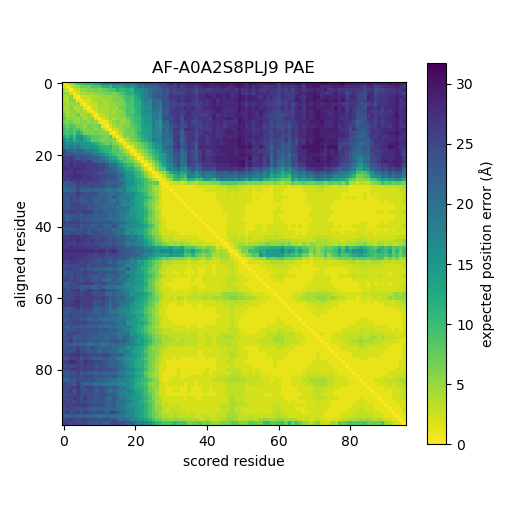ILE A 1 88 ? -2.796 -6.889 4.749 1.00 98.06 88 ILE A CA 1
ATOM 701 C C . ILE A 1 88 ? -3.510 -8.245 4.651 1.00 98.06 88 ILE A C 1
ATOM 703 O O . ILE A 1 88 ? -3.016 -9.250 5.164 1.00 98.06 88 ILE A O 1
ATOM 707 N N . VAL A 1 89 ? -4.667 -8.270 3.992 1.00 98.19 89 VAL A N 1
ATOM 708 C CA . VAL A 1 89 ? -5.511 -9.465 3.808 1.00 98.19 89 VAL A CA 1
ATOM 709 C C . VAL A 1 89 ? -5.357 -10.102 2.430 1.00 98.19 89 VAL A C 1
ATOM 711 O O . VAL A 1 89 ? -5.709 -11.266 2.247 1.00 98.19 89 VAL A O 1
ATOM 714 N N . ASN A 1 90 ? -4.819 -9.366 1.456 1.00 98.19 90 ASN A N 1
ATOM 715 C CA . ASN A 1 90 ? -4.501 -9.898 0.134 1.00 98.19 90 ASN A CA 1
ATOM 716 C C . ASN A 1 90 ? -3.309 -9.151 -0.480 1.00 98.19 90 ASN A C 1
ATOM 718 O O . ASN A 1 90 ? -3.169 -7.942 -0.294 1.00 98.19 90 ASN A O 1
ATOM 722 N N . SER A 1 91 ? -2.483 -9.873 -1.234 1.00 97.56 91 SER A N 1
ATOM 723 C CA . SER A 1 91 ? -1.299 -9.357 -1.918 1.00 97.56 91 SER A CA 1
ATOM 724 C C . SER A 1 91 ? -1.182 -9.997 -3.296 1.00 97.56 91 SER A C 1
ATOM 726 O O . SER A 1 91 ? -1.205 -11.219 -3.423 1.00 97.56 91 SER A O 1
ATOM 728 N N . THR A 1 92 ? -1.008 -9.178 -4.328 1.00 97.75 92 THR A N 1
ATOM 729 C CA . THR A 1 92 ? -0.638 -9.626 -5.677 1.00 97.75 92 THR A CA 1
ATOM 730 C C . THR A 1 92 ? 0.649 -8.928 -6.081 1.00 97.75 92 THR A C 1
ATOM 732 O O . THR A 1 92 ? 0.725 -7.708 -5.986 1.00 97.75 92 THR A O 1
ATOM 735 N N . VAL A 1 93 ? 1.646 -9.691 -6.529 1.00 96.00 93 VAL A N 1
ATOM 736 C CA . VAL A 1 93 ? 2.951 -9.179 -6.973 1.00 96.00 93 VAL A CA 1
ATOM 737 C C . VAL A 1 93 ? 3.302 -9.823 -8.310 1.00 96.00 93 VAL A C 1
ATOM 739 O O . VAL A 1 93 ? 3.038 -11.008 -8.518 1.00 96.00 93 VAL A O 1
ATOM 742 N N . SER A 1 94 ? 3.885 -9.043 -9.216 1.00 95.62 94 SER A N 1
ATOM 743 C CA . SER A 1 94 ? 4.342 -9.485 -10.533 1.00 95.62 94 SER A CA 1
ATOM 744 C C . SER A 1 94 ? 5.723 -8.913 -10.842 1.00 95.62 94 SER A C 1
ATOM 746 O O . SER A 1 94 ? 6.008 -7.764 -10.507 1.00 95.62 94 SER A O 1
ATOM 748 N N . ILE A 1 95 ? 6.543 -9.698 -11.541 1.00 93.25 95 ILE A N 1
ATOM 749 C CA . ILE A 1 95 ? 7.865 -9.327 -12.065 1.00 93.25 95 ILE A CA 1
ATOM 750 C C . ILE A 1 95 ? 7.994 -9.843 -13.509 1.00 93.25 95 ILE A C 1
ATOM 752 O O . ILE A 1 95 ? 7.345 -10.837 -13.845 1.00 93.25 95 ILE A O 1
ATOM 756 N N . CYS A 1 96 ? 8.751 -9.150 -14.368 1.00 87.19 96 CYS A N 1
ATOM 757 C CA . CYS A 1 96 ? 8.917 -9.523 -15.781 1.00 87.19 96 CYS A CA 1
ATOM 758 C C . CYS A 1 96 ? 9.947 -10.633 -16.020 1.00 87.19 96 CYS A C 1
ATOM 760 O O . CYS A 1 96 ? 10.923 -10.715 -15.239 1.00 87.19 96 CYS A O 1
#

Nearest PDB structures (foldseek):
  4r80-assembly2_B  TM=8.727E-01  e=1.330E-02  synthetic construct
  9azz-assembly3_C  TM=8.345E-01  e=3.651E-02  Ehrlichia ruminantium str. Gardel
  9c89-assembly1_A  TM=8.984E-01  e=2.749E-01  Ehrlichia chaffeensis str. Arkansas
  8veh-assembly4_D  TM=8.813E-01  e=5.283E-01  Rickettsia bellii RML369-C
  4exr-assembly1_A-2  TM=6.601E-01  e=2.441E-01  Clostridioides difficile 630

Mean predicted aligned error: 11.32 Å

Sequence (96 aa):
MIKYAMIMLLLTTALLSGCEHSEDTKPAIISEEQAVQIVQQYEERNNRFGELKIVAVEHTGHQYKVTWERKSNCESGTHILEDRDGQIVNSTVSIC

Secondary structure (DSSP, 8-state):
-HHHHHHHHHHHHTTSS--------S--PPPHHHHHHHHHHHHHHH---S--EEEEEEEETTEEEEEEEEGGGTEEEEEEEETTT--EEEEEEE--

Solvent-accessible surface area (backbone atoms only — not comparable to full-atom values): 5780 Å² total; per-residue (Å²): 113,70,71,60,55,54,55,54,56,61,57,57,59,71,72,69,79,76,74,84,77,77,78,70,96,57,83,70,53,60,51,72,68,53,52,49,49,52,50,52,54,50,46,57,71,77,46,78,70,69,65,78,40,81,76,46,77,47,80,57,92,66,29,36,40,42,30,36,37,17,79,78,65,55,31,37,37,38,40,32,21,36,28,70,78,58,50,74,79,45,77,48,78,50,67,121

Foldseek 3Di:
DVVVVVVVVVVVVVVPPDDPPPPDPDLQFDDQVRLVVLVVVVCVVVDPQADKDWPDWDDDDQWIWTKIADPNFGKIKIFIAGRNPRDGPDIDIDTD

pLDDT: mean 85.01, std 17.14, range [47.12, 98.81]